Protein AF-A0A378QN42-F1 (afdb_monomer_lite)

Sequence (103 aa):
MSIIDTIIGLNKDLKENRISFHQYRSAVSGVALNIQQLINYDGDIYHLVDSWFEIIEYCYFEEDWNKYALEIGNFLIQGMNDFPNQIFLPQTSEFIRNHKVSL

Structure (mmCIF, N/CA/C/O backbone):
data_AF-A0A378QN42-F1
#
_entry.id   AF-A0A378QN42-F1
#
loop_
_atom_site.group_PDB
_atom_site.id
_atom_site.type_symbol
_atom_site.label_atom_id
_atom_site.label_alt_id
_atom_site.label_comp_id
_atom_site.label_asym_id
_atom_site.label_entity_id
_atom_site.label_seq_id
_atom_site.pdbx_PDB_ins_code
_atom_site.Cartn_x
_atom_site.Cartn_y
_atom_site.Cartn_z
_atom_site.occupancy
_atom_site.B_iso_or_equiv
_atom_site.auth_seq_id
_atom_site.auth_comp_id
_atom_site.auth_asym_id
_atom_site.auth_atom_id
_atom_site.pdbx_PDB_model_num
ATOM 1 N N . MET A 1 1 ? 18.675 7.546 2.651 1.00 66.50 1 MET A N 1
ATOM 2 C CA . MET A 1 1 ? 17.597 6.599 2.996 1.00 66.50 1 MET A CA 1
ATOM 3 C C . MET A 1 1 ? 17.001 6.137 1.684 1.00 66.50 1 MET A C 1
ATOM 5 O O . MET A 1 1 ? 16.770 6.999 0.842 1.00 66.50 1 MET A O 1
ATOM 9 N N . SER A 1 2 ? 16.887 4.831 1.450 1.00 88.81 2 SER A N 1
ATOM 10 C CA . SER A 1 2 ? 16.297 4.328 0.203 1.00 88.81 2 SER A CA 1
ATOM 11 C C . SER A 1 2 ? 14.766 4.437 0.248 1.00 88.81 2 SER A C 1
ATOM 13 O O . SER A 1 2 ? 14.190 4.506 1.333 1.00 88.81 2 SER A O 1
ATOM 15 N N . ILE A 1 3 ? 14.098 4.449 -0.912 1.00 91.00 3 ILE A N 1
ATOM 16 C CA . ILE A 1 3 ? 12.624 4.485 -0.977 1.00 91.00 3 ILE A CA 1
ATOM 17 C C . ILE A 1 3 ? 12.017 3.258 -0.282 1.00 91.00 3 ILE A C 1
ATOM 19 O O . ILE A 1 3 ? 11.021 3.383 0.429 1.00 91.00 3 ILE A O 1
ATOM 23 N N . ILE A 1 4 ? 12.654 2.090 -0.410 1.00 94.25 4 ILE A N 1
ATOM 24 C CA . ILE A 1 4 ? 12.224 0.878 0.291 1.00 94.25 4 ILE A CA 1
ATOM 25 C C . ILE A 1 4 ? 12.326 1.029 1.817 1.00 94.25 4 ILE A C 1
ATOM 27 O O . ILE A 1 4 ? 11.361 0.705 2.508 1.00 94.25 4 ILE A O 1
ATOM 31 N N . ASP A 1 5 ? 13.409 1.615 2.348 1.00 94.56 5 ASP A N 1
ATOM 32 C CA . ASP A 1 5 ? 13.526 1.905 3.790 1.00 94.56 5 ASP A CA 1
ATOM 33 C C . ASP A 1 5 ? 12.424 2.862 4.264 1.00 94.56 5 ASP A C 1
ATOM 35 O O . ASP A 1 5 ? 11.898 2.710 5.367 1.00 94.56 5 ASP A O 1
ATOM 39 N N . THR A 1 6 ? 12.058 3.843 3.431 1.00 94.69 6 THR A N 1
ATOM 40 C CA . THR A 1 6 ? 10.968 4.779 3.725 1.00 94.69 6 THR A CA 1
ATOM 41 C C . THR A 1 6 ? 9.627 4.055 3.848 1.00 94.69 6 THR A C 1
ATOM 43 O O . THR A 1 6 ? 8.945 4.243 4.853 1.00 94.69 6 THR A O 1
ATOM 46 N N . ILE A 1 7 ? 9.259 3.191 2.893 1.00 96.38 7 ILE A N 1
ATOM 47 C CA . ILE A 1 7 ? 7.999 2.428 2.971 1.00 96.38 7 ILE A CA 1
ATOM 48 C C . ILE A 1 7 ? 8.008 1.463 4.166 1.00 96.38 7 ILE A C 1
ATOM 50 O O . ILE A 1 7 ? 7.007 1.358 4.873 1.00 96.38 7 ILE A O 1
ATOM 54 N N . ILE A 1 8 ? 9.139 0.809 4.458 1.00 97.44 8 ILE A N 1
ATOM 55 C CA . ILE A 1 8 ? 9.279 -0.057 5.643 1.00 97.44 8 ILE A CA 1
ATOM 56 C C . ILE A 1 8 ? 9.041 0.739 6.935 1.00 97.44 8 ILE A C 1
ATOM 58 O O . ILE A 1 8 ? 8.315 0.276 7.819 1.00 97.44 8 ILE A O 1
ATOM 62 N N . GLY A 1 9 ? 9.624 1.937 7.042 1.00 97.75 9 GLY A N 1
ATOM 63 C CA . GLY A 1 9 ? 9.413 2.837 8.176 1.00 97.75 9 GLY A CA 1
ATOM 64 C C . GLY A 1 9 ? 7.947 3.236 8.335 1.00 97.75 9 GLY A C 1
ATOM 65 O O . GLY A 1 9 ? 7.385 3.079 9.417 1.00 97.75 9 GLY A O 1
ATOM 66 N N . LEU A 1 10 ? 7.302 3.649 7.242 1.00 97.81 10 LEU A N 1
ATOM 67 C CA . LEU A 1 10 ? 5.883 4.011 7.230 1.00 97.81 10 LEU A CA 1
ATOM 68 C C . LEU A 1 10 ? 4.980 2.834 7.626 1.00 97.81 10 LEU A C 1
ATOM 70 O O . LEU A 1 10 ? 4.066 3.015 8.426 1.00 97.81 10 LEU A O 1
ATOM 74 N N . ASN A 1 11 ? 5.244 1.621 7.125 1.00 98.12 11 ASN A N 1
ATOM 75 C CA . ASN A 1 11 ? 4.491 0.420 7.507 1.00 98.12 11 ASN A CA 1
ATOM 76 C C . ASN A 1 11 ? 4.598 0.151 9.007 1.00 98.12 11 ASN A C 1
ATOM 78 O O . ASN A 1 11 ? 3.607 -0.181 9.659 1.00 98.12 11 ASN A O 1
ATOM 82 N N . LYS A 1 12 ? 5.805 0.289 9.564 1.00 98.31 12 LYS A N 1
ATOM 83 C CA . LYS A 1 12 ? 6.027 0.124 10.998 1.00 98.31 12 LYS A CA 1
ATOM 84 C C . LYS A 1 12 ? 5.255 1.171 11.797 1.00 98.31 12 LYS A C 1
ATOM 86 O O . LYS A 1 12 ? 4.554 0.806 12.736 1.00 98.31 12 LYS A O 1
ATOM 91 N N . ASP A 1 13 ? 5.355 2.440 11.415 1.00 98.44 13 ASP A N 1
ATOM 92 C CA . ASP A 1 13 ? 4.696 3.528 12.133 1.00 98.44 13 ASP A CA 1
ATOM 93 C C . ASP A 1 13 ? 3.166 3.428 12.052 1.00 98.44 13 ASP A C 1
ATOM 95 O O . ASP A 1 13 ? 2.497 3.649 13.061 1.00 98.44 13 ASP A O 1
ATOM 99 N N . LEU A 1 14 ? 2.602 3.019 10.909 1.00 98.44 14 LEU A N 1
ATOM 100 C CA . LEU A 1 14 ? 1.162 2.776 10.771 1.00 98.44 14 LEU A CA 1
ATOM 101 C C . LEU A 1 14 ? 0.709 1.590 11.635 1.00 98.44 14 LEU A C 1
ATOM 103 O O . LEU A 1 14 ? -0.271 1.691 12.369 1.00 98.44 14 LEU A O 1
ATOM 107 N N . LYS A 1 15 ? 1.449 0.474 11.601 1.00 97.62 15 LYS A N 1
ATOM 108 C CA . LYS A 1 15 ? 1.152 -0.724 12.403 1.00 97.62 15 LYS A CA 1
ATOM 109 C C . LYS A 1 15 ? 1.208 -0.448 13.908 1.00 97.62 15 LYS A C 1
ATOM 111 O O . LYS A 1 15 ? 0.445 -1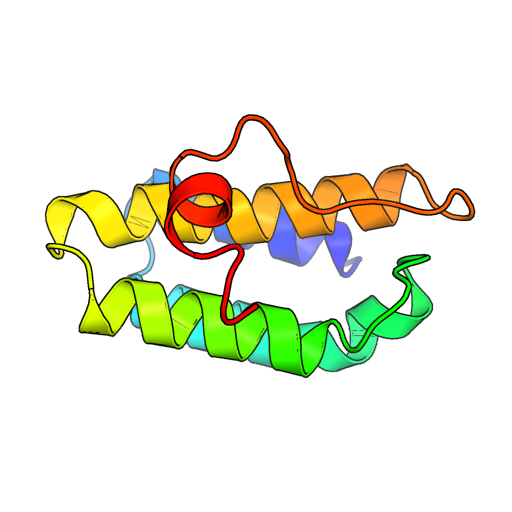.030 14.673 1.00 97.62 15 LYS A O 1
ATOM 116 N N . GLU A 1 16 ? 2.122 0.418 14.335 1.00 97.75 16 GLU A N 1
ATOM 117 C CA . GLU A 1 16 ? 2.282 0.835 15.730 1.00 97.75 16 GLU A CA 1
ATOM 118 C C . GLU A 1 16 ? 1.376 2.027 16.105 1.00 97.75 16 GLU A C 1
ATOM 120 O O . GLU A 1 16 ? 1.498 2.553 17.211 1.00 97.75 16 GLU A O 1
ATOM 125 N N . ASN A 1 17 ? 0.460 2.442 15.216 1.00 96.38 17 ASN A N 1
ATOM 126 C CA . ASN A 1 17 ? -0.457 3.578 15.381 1.00 96.38 17 ASN A CA 1
ATOM 127 C C . ASN A 1 17 ? 0.247 4.907 15.726 1.00 96.38 17 ASN A C 1
ATOM 129 O O . ASN A 1 17 ? -0.299 5.751 16.434 1.00 96.38 17 ASN A O 1
ATOM 133 N N . ARG A 1 18 ? 1.479 5.100 15.241 1.00 98.12 18 ARG A N 1
ATOM 134 C CA . ARG A 1 18 ? 2.251 6.346 15.399 1.00 98.12 18 ARG A CA 1
ATOM 135 C C . ARG A 1 18 ? 1.878 7.406 14.371 1.00 98.12 18 ARG A C 1
ATOM 137 O O . ARG A 1 18 ? 2.100 8.589 14.611 1.00 98.12 18 ARG A O 1
ATOM 144 N N . ILE A 1 19 ? 1.333 6.969 13.242 1.00 98.25 19 ILE A N 1
ATOM 145 C CA . ILE A 1 19 ? 0.763 7.816 12.198 1.00 98.25 19 ILE A CA 1
ATOM 146 C C . ILE A 1 19 ? -0.651 7.338 11.876 1.00 98.25 19 ILE A C 1
ATOM 148 O O . ILE A 1 19 ? -0.963 6.155 12.015 1.00 98.25 19 ILE A O 1
ATOM 152 N N . SER A 1 20 ? -1.507 8.263 11.453 1.00 98.19 20 SER A N 1
ATOM 153 C CA . SER A 1 20 ? -2.851 7.946 10.977 1.00 98.19 20 SER A CA 1
ATOM 154 C C . SER A 1 20 ? -2.831 7.390 9.554 1.00 98.19 20 SER A C 1
ATOM 156 O O . SER A 1 20 ? -1.872 7.587 8.801 1.00 98.19 20 SER A O 1
ATOM 158 N N . PHE A 1 21 ? -3.939 6.769 9.151 1.00 97.81 21 PHE A N 1
ATOM 159 C CA . PHE A 1 21 ? -4.171 6.356 7.769 1.00 97.81 21 PHE A CA 1
ATOM 160 C C . PHE A 1 21 ? -3.940 7.506 6.769 1.00 97.81 21 PHE A C 1
ATOM 162 O O . PHE A 1 21 ? -3.181 7.341 5.819 1.00 97.81 21 PHE A O 1
ATOM 169 N N . HIS A 1 22 ? -4.507 8.698 6.999 1.00 97.62 22 HIS A N 1
ATOM 170 C CA . HIS A 1 22 ? -4.341 9.825 6.069 1.00 97.62 22 HIS A CA 1
ATOM 171 C C . HIS A 1 22 ? -2.889 10.331 6.003 1.00 97.62 22 HIS A C 1
ATOM 173 O O . HIS A 1 22 ? -2.420 10.736 4.938 1.00 97.62 22 HIS A O 1
ATOM 179 N N . GLN A 1 23 ? -2.152 10.287 7.122 1.00 98.00 23 GLN A N 1
ATOM 180 C CA . GLN A 1 23 ? -0.718 10.598 7.131 1.00 98.00 23 GLN A CA 1
ATOM 181 C C . GLN A 1 23 ? 0.073 9.568 6.318 1.00 98.00 23 GLN A C 1
ATOM 183 O O . GLN A 1 23 ? 0.938 9.948 5.529 1.00 98.00 23 GLN A O 1
ATOM 188 N N . TYR A 1 24 ? -0.256 8.282 6.465 1.00 98.12 24 TYR A N 1
ATOM 189 C CA . TYR A 1 24 ? 0.346 7.204 5.689 1.00 98.12 24 TYR A CA 1
ATOM 190 C C . TYR A 1 24 ? 0.039 7.334 4.190 1.00 98.12 24 TYR A C 1
ATOM 192 O O . TYR A 1 24 ? 0.973 7.318 3.392 1.00 98.12 24 TYR A O 1
ATOM 200 N N . ARG A 1 25 ? -1.229 7.556 3.805 1.00 96.81 25 ARG A N 1
ATOM 201 C CA . ARG A 1 25 ? -1.649 7.809 2.414 1.00 96.81 25 ARG A CA 1
ATOM 202 C C . ARG A 1 25 ? -0.824 8.931 1.792 1.00 96.81 25 ARG A C 1
ATOM 204 O O . ARG A 1 25 ? -0.194 8.729 0.761 1.00 96.81 25 ARG A O 1
ATOM 211 N N . SER A 1 26 ? -0.775 10.090 2.449 1.00 95.50 26 SER A N 1
ATOM 212 C CA . SER A 1 26 ? -0.019 11.252 1.965 1.00 95.50 26 SER A CA 1
ATOM 213 C C . SER A 1 26 ? 1.465 10.928 1.746 1.00 95.50 26 SER A C 1
ATOM 215 O O . SER A 1 26 ? 2.032 11.251 0.700 1.00 95.50 26 SER A O 1
ATOM 217 N N . ALA A 1 27 ? 2.087 10.220 2.695 1.00 95.31 27 ALA A N 1
ATOM 218 C CA . ALA A 1 27 ? 3.494 9.846 2.607 1.00 95.31 27 ALA A CA 1
ATOM 219 C C . ALA A 1 27 ? 3.776 8.830 1.486 1.00 95.31 27 ALA A C 1
ATOM 221 O O . ALA A 1 27 ? 4.723 9.018 0.723 1.00 95.31 27 ALA A O 1
ATOM 222 N N . VAL A 1 28 ? 2.957 7.779 1.360 1.00 94.94 28 VAL A N 1
ATOM 223 C CA . VAL A 1 28 ? 3.116 6.744 0.325 1.00 94.94 28 VAL A CA 1
ATOM 224 C C . VAL A 1 28 ? 2.844 7.314 -1.067 1.00 94.94 28 VAL A C 1
ATOM 226 O O . VAL A 1 28 ? 3.668 7.129 -1.963 1.00 94.94 28 VAL A O 1
ATOM 229 N N . SER A 1 29 ? 1.760 8.072 -1.258 1.00 91.00 29 SER A N 1
ATOM 230 C CA . SER A 1 29 ? 1.453 8.716 -2.544 1.00 91.00 29 SER A CA 1
ATOM 231 C C . SER A 1 29 ? 2.543 9.706 -2.968 1.00 91.00 29 SER A C 1
ATOM 233 O O . SER A 1 29 ? 2.865 9.797 -4.152 1.00 91.00 29 SER A O 1
ATOM 235 N N . GLY A 1 30 ? 3.174 10.396 -2.009 1.00 89.31 30 GLY A N 1
ATOM 236 C CA . GLY A 1 30 ? 4.295 11.302 -2.270 1.00 89.31 30 GLY A CA 1
ATOM 237 C C . GLY A 1 30 ? 5.549 10.612 -2.818 1.00 89.31 30 GLY A C 1
ATOM 238 O O . GLY A 1 30 ? 6.348 11.252 -3.503 1.00 89.31 30 GLY A O 1
ATOM 239 N N . VAL A 1 31 ? 5.725 9.312 -2.559 1.00 89.12 31 VAL A N 1
ATOM 240 C CA . VAL A 1 31 ? 6.862 8.534 -3.078 1.00 89.12 31 VAL A CA 1
ATOM 241 C C . VAL A 1 31 ? 6.485 7.575 -4.210 1.00 89.12 31 VAL A C 1
ATOM 243 O O . VAL A 1 31 ? 7.380 7.155 -4.941 1.00 89.12 31 VAL A O 1
ATOM 246 N N . ALA A 1 32 ? 5.197 7.277 -4.417 1.00 82.62 32 ALA A N 1
ATOM 247 C CA . ALA A 1 32 ? 4.702 6.330 -5.423 1.00 82.62 32 ALA A CA 1
ATOM 248 C C . ALA A 1 32 ? 5.171 6.638 -6.856 1.00 82.62 32 ALA A C 1
ATOM 250 O O . ALA A 1 32 ? 5.547 5.722 -7.585 1.00 82.62 32 ALA A O 1
ATOM 251 N N . LEU A 1 33 ? 5.260 7.919 -7.237 1.00 78.94 33 LEU A N 1
ATOM 252 C CA . LEU A 1 33 ? 5.789 8.330 -8.549 1.00 78.94 33 LEU A CA 1
ATOM 253 C C . LEU A 1 33 ? 7.228 7.846 -8.789 1.00 78.94 33 LEU A C 1
ATOM 255 O O . LEU A 1 33 ? 7.583 7.467 -9.903 1.00 78.94 33 LEU A O 1
ATOM 259 N N . ASN A 1 34 ? 8.053 7.818 -7.740 1.00 86.56 34 ASN A N 1
ATOM 260 C CA . ASN A 1 34 ? 9.434 7.344 -7.830 1.00 86.56 34 ASN A CA 1
ATOM 261 C C . ASN A 1 34 ? 9.520 5.811 -7.802 1.00 86.56 34 ASN A C 1
ATOM 263 O O . ASN A 1 34 ? 10.521 5.244 -8.238 1.00 86.56 34 ASN A O 1
ATOM 267 N N . ILE A 1 35 ? 8.480 5.135 -7.305 1.00 87.50 35 ILE A N 1
ATOM 268 C CA . ILE A 1 35 ? 8.427 3.674 -7.208 1.00 87.50 35 ILE A CA 1
ATOM 269 C C . ILE A 1 35 ? 8.221 3.020 -8.583 1.00 87.50 35 ILE A C 1
ATOM 271 O O . ILE A 1 35 ? 8.743 1.929 -8.798 1.00 87.50 35 ILE A O 1
ATOM 275 N N . GLN A 1 36 ? 7.562 3.683 -9.545 1.00 86.44 36 GLN A N 1
ATOM 276 C CA . GLN A 1 36 ? 7.342 3.133 -10.897 1.00 86.44 36 GLN A CA 1
ATOM 277 C C . GLN A 1 36 ? 8.644 2.668 -11.578 1.00 86.44 36 GLN A C 1
ATOM 279 O O . GLN A 1 36 ? 8.641 1.699 -12.326 1.00 86.44 36 GLN A O 1
ATOM 284 N N . GLN A 1 37 ? 9.768 3.342 -11.320 1.00 87.81 37 GLN A N 1
ATOM 285 C CA . GLN A 1 37 ? 11.072 2.994 -11.905 1.00 87.81 37 GLN A CA 1
ATOM 286 C C . GLN A 1 37 ? 11.793 1.860 -11.160 1.00 87.81 37 GLN A C 1
ATOM 288 O O . GLN A 1 37 ? 12.813 1.363 -11.631 1.00 87.81 37 GLN A O 1
ATOM 293 N N . LEU A 1 38 ? 11.289 1.479 -9.987 1.00 90.69 38 LEU A N 1
ATOM 294 C CA . LEU A 1 38 ? 11.889 0.511 -9.069 1.00 90.69 38 LEU A CA 1
ATOM 295 C C . LEU A 1 38 ? 11.089 -0.792 -8.989 1.00 90.69 38 LEU A C 1
ATOM 297 O O . LEU A 1 38 ? 11.457 -1.690 -8.241 1.00 90.69 38 LEU A O 1
ATOM 301 N N . ILE A 1 39 ? 9.996 -0.890 -9.743 1.00 92.94 39 ILE A N 1
ATOM 302 C CA . ILE A 1 39 ? 9.110 -2.046 -9.796 1.00 92.94 39 ILE A CA 1
ATOM 303 C C . ILE A 1 39 ? 8.825 -2.356 -11.263 1.00 92.94 39 ILE A C 1
ATOM 305 O O . ILE A 1 39 ? 8.552 -1.458 -12.053 1.00 92.94 39 ILE A O 1
ATOM 309 N N . ASN A 1 40 ? 8.843 -3.636 -11.630 1.00 93.25 40 ASN A N 1
ATOM 310 C CA . ASN A 1 40 ? 8.340 -4.077 -12.926 1.00 93.25 40 ASN A CA 1
ATOM 311 C C . ASN A 1 40 ? 6.852 -4.448 -12.790 1.00 93.25 40 ASN A C 1
ATOM 313 O O . ASN A 1 40 ? 6.505 -5.599 -12.534 1.00 93.25 40 ASN A O 1
ATOM 317 N N . TYR A 1 41 ? 5.974 -3.450 -12.884 1.00 91.00 41 TYR A N 1
ATOM 318 C CA . TYR A 1 41 ? 4.522 -3.635 -12.872 1.00 91.00 41 TYR A CA 1
ATOM 319 C C . TYR A 1 41 ? 3.937 -3.209 -14.215 1.00 91.00 41 TYR A C 1
ATOM 321 O O . TYR A 1 41 ? 4.248 -2.130 -14.719 1.00 91.00 41 TYR A O 1
ATOM 329 N N . ASP A 1 42 ? 3.088 -4.065 -14.780 1.00 89.75 42 ASP A N 1
ATOM 330 C CA . ASP A 1 42 ? 2.405 -3.816 -16.050 1.00 89.75 42 ASP A CA 1
ATOM 331 C C . ASP A 1 42 ? 1.165 -2.945 -15.812 1.00 89.75 42 ASP A C 1
ATOM 333 O O . ASP A 1 42 ? 0.027 -3.411 -15.795 1.00 89.75 42 ASP A O 1
ATOM 337 N N . GLY A 1 43 ? 1.422 -1.677 -15.501 1.00 88.12 43 GLY A N 1
ATOM 338 C CA . GLY A 1 43 ? 0.412 -0.687 -15.164 1.00 88.12 43 GLY A CA 1
ATOM 339 C C . GLY A 1 43 ? 1.016 0.553 -14.515 1.00 88.12 43 GLY A C 1
ATOM 340 O O . GLY A 1 43 ? 2.232 0.669 -14.333 1.00 88.12 43 GLY A O 1
ATOM 341 N N . ASP A 1 44 ? 0.144 1.488 -14.156 1.00 89.81 44 ASP A N 1
ATOM 342 C CA . ASP A 1 44 ? 0.523 2.716 -13.468 1.00 89.81 44 ASP A CA 1
ATOM 343 C C . ASP A 1 44 ? 0.425 2.517 -11.948 1.00 89.81 44 ASP A C 1
ATOM 345 O O . ASP A 1 44 ? -0.667 2.430 -11.384 1.00 89.81 44 ASP A O 1
ATOM 349 N N . ILE A 1 45 ? 1.581 2.421 -11.282 1.00 90.88 45 ILE A N 1
ATOM 350 C CA . ILE A 1 45 ? 1.675 2.233 -9.828 1.00 90.88 45 ILE A CA 1
ATOM 351 C C . ILE A 1 45 ? 1.065 3.410 -9.073 1.00 90.88 45 ILE A C 1
ATOM 353 O O . ILE A 1 45 ? 0.459 3.201 -8.025 1.00 90.88 45 ILE A O 1
ATOM 357 N N . TYR A 1 46 ? 1.215 4.637 -9.573 1.00 89.50 46 TYR A N 1
ATOM 358 C CA . TYR A 1 46 ? 0.665 5.808 -8.901 1.00 89.50 46 TYR A CA 1
ATOM 359 C C . TYR A 1 46 ? -0.863 5.747 -8.889 1.00 89.50 46 TYR A C 1
ATOM 361 O O . TYR A 1 46 ? -1.462 5.843 -7.818 1.00 89.50 46 TYR A O 1
ATOM 369 N N . HIS A 1 47 ? -1.477 5.505 -10.050 1.00 89.81 47 HIS A N 1
ATOM 370 C CA . HIS A 1 47 ? -2.929 5.367 -10.153 1.00 89.81 47 HIS A CA 1
ATOM 371 C C . HIS A 1 47 ? -3.438 4.164 -9.355 1.00 89.81 47 HIS A C 1
ATOM 373 O O . HIS A 1 47 ? -4.412 4.298 -8.622 1.00 89.81 47 HIS A O 1
ATOM 379 N N . LEU A 1 48 ? -2.748 3.019 -9.418 1.00 90.12 48 LEU A N 1
ATOM 380 C 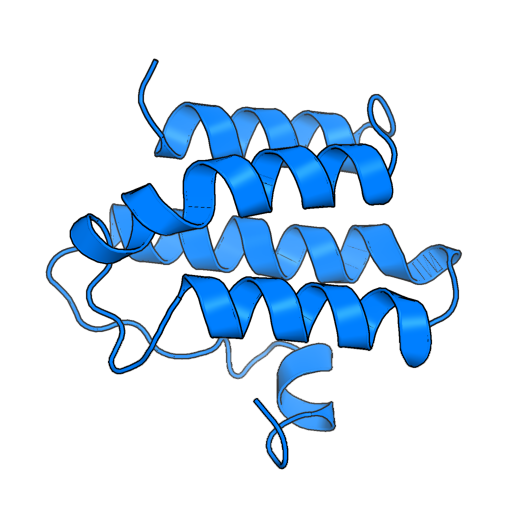CA . LEU A 1 48 ? -3.107 1.841 -8.628 1.00 90.12 48 LEU A CA 1
ATOM 381 C C . LEU A 1 48 ? -3.130 2.152 -7.125 1.00 90.12 48 LEU A C 1
ATOM 383 O O . LEU A 1 48 ? -4.090 1.814 -6.440 1.00 90.12 48 LEU A O 1
ATOM 387 N N . VAL A 1 49 ? -2.068 2.772 -6.604 1.00 92.50 49 VAL A N 1
ATOM 388 C CA . VAL A 1 49 ? -1.942 3.097 -5.176 1.00 92.50 49 VAL A CA 1
ATOM 389 C C . VAL A 1 49 ? -3.006 4.105 -4.749 1.00 92.50 49 VAL A C 1
ATOM 391 O O . VAL A 1 49 ? -3.614 3.928 -3.695 1.00 92.50 49 VAL A O 1
ATOM 394 N N . ASP A 1 50 ? -3.249 5.141 -5.554 1.00 92.06 50 ASP A N 1
ATOM 395 C CA . ASP A 1 50 ? -4.247 6.158 -5.227 1.00 92.06 50 ASP A CA 1
ATOM 396 C C . ASP A 1 50 ? -5.666 5.577 -5.231 1.00 92.06 50 ASP A C 1
ATOM 398 O O . ASP A 1 50 ? -6.374 5.701 -4.231 1.00 92.06 50 ASP A O 1
ATOM 402 N N . SER A 1 51 ? -6.039 4.821 -6.270 1.00 91.19 51 SER A N 1
ATOM 403 C CA . SER A 1 51 ? -7.330 4.123 -6.323 1.00 91.19 51 SER A CA 1
ATOM 404 C C . SER A 1 51 ? -7.495 3.123 -5.178 1.00 91.19 51 SER A C 1
ATOM 406 O O . SER A 1 51 ? -8.579 3.005 -4.610 1.00 91.19 51 SER A O 1
ATOM 408 N N . TRP A 1 52 ? -6.428 2.427 -4.780 1.00 92.75 52 TRP A N 1
ATOM 409 C CA . TRP A 1 52 ? -6.476 1.524 -3.633 1.00 92.75 52 TRP A CA 1
ATOM 410 C C . TRP A 1 52 ? -6.816 2.290 -2.346 1.00 92.75 52 TRP A C 1
ATOM 412 O O . TRP A 1 52 ? -7.720 1.884 -1.615 1.00 92.75 52 TRP A O 1
ATOM 422 N N . PHE A 1 53 ? -6.165 3.426 -2.083 1.00 94.69 53 PHE A N 1
ATOM 423 C CA . PHE A 1 53 ? -6.486 4.254 -0.918 1.00 94.69 53 PHE A CA 1
ATOM 424 C C . PHE A 1 53 ? -7.908 4.825 -0.952 1.00 94.69 53 PHE A C 1
ATOM 426 O O . PHE A 1 53 ? -8.578 4.810 0.080 1.00 94.69 53 PHE A O 1
ATOM 433 N N . GLU A 1 54 ? -8.385 5.287 -2.110 1.00 93.94 54 GLU A N 1
ATOM 434 C CA . GLU A 1 54 ? -9.756 5.793 -2.262 1.00 93.94 54 GLU A CA 1
ATOM 435 C C . GLU A 1 54 ? -10.804 4.720 -1.953 1.00 93.94 54 GLU A C 1
ATOM 437 O O . GLU A 1 54 ? -11.772 4.976 -1.237 1.00 93.94 54 GLU A O 1
ATOM 442 N N . ILE A 1 55 ? -10.595 3.493 -2.439 1.00 92.88 55 ILE A N 1
ATOM 443 C CA . ILE A 1 55 ? -11.490 2.370 -2.152 1.00 92.88 55 ILE A CA 1
ATOM 444 C C . ILE A 1 55 ? -11.462 2.021 -0.661 1.00 92.88 55 ILE A C 1
ATOM 446 O O . ILE A 1 55 ? -12.511 1.715 -0.101 1.00 92.88 55 ILE A O 1
ATOM 450 N N . ILE A 1 56 ? -10.298 2.067 -0.000 1.00 94.12 56 ILE A N 1
ATOM 451 C CA . ILE A 1 56 ? -10.221 1.833 1.450 1.00 94.12 56 ILE A CA 1
ATOM 452 C C . ILE A 1 56 ? -11.115 2.827 2.200 1.00 94.12 56 ILE A C 1
ATOM 454 O O . ILE A 1 56 ? -11.953 2.403 2.993 1.00 94.12 56 ILE A O 1
ATOM 458 N N . GLU A 1 57 ? -10.976 4.125 1.918 1.00 94.69 57 GLU A N 1
ATOM 459 C CA . GLU A 1 57 ? -11.764 5.170 2.585 1.00 94.69 57 GLU A CA 1
ATOM 460 C C . GLU A 1 57 ? -13.263 5.076 2.275 1.00 94.69 57 GLU A C 1
ATOM 462 O O . GLU A 1 57 ? -14.085 5.367 3.142 1.00 94.69 57 GLU A O 1
ATOM 467 N N . TYR A 1 58 ? -13.632 4.685 1.051 1.00 92.62 58 TYR A N 1
ATOM 468 C CA . TYR A 1 58 ? -15.029 4.683 0.616 1.00 92.62 58 TYR A CA 1
ATOM 469 C C . TYR A 1 58 ? -15.788 3.396 0.968 1.00 92.62 58 TYR A C 1
ATOM 471 O O . TYR A 1 58 ? -16.975 3.445 1.292 1.00 92.62 58 TYR A O 1
ATOM 479 N N . CYS A 1 59 ? -15.128 2.238 0.883 1.00 91.31 59 CYS A N 1
ATOM 480 C CA . CYS A 1 59 ? -15.789 0.932 0.946 1.00 91.31 59 CYS A CA 1
ATOM 481 C C . CYS A 1 59 ? -15.649 0.219 2.296 1.00 91.31 59 CYS A C 1
ATOM 483 O O . CYS A 1 59 ? -16.357 -0.764 2.521 1.00 91.31 59 CYS A O 1
ATOM 485 N N . TYR A 1 60 ? -14.744 0.657 3.174 1.00 92.38 60 TYR A N 1
ATOM 486 C CA . TYR A 1 60 ? -14.408 -0.072 4.397 1.00 92.38 60 TYR A CA 1
ATOM 487 C C . TYR A 1 60 ? -14.560 0.776 5.656 1.00 92.38 60 TYR A C 1
ATOM 489 O O . TYR A 1 60 ? -14.419 1.998 5.633 1.00 92.38 60 TYR A O 1
ATOM 497 N N . PHE A 1 61 ? -14.822 0.104 6.779 1.00 95.06 61 PHE A N 1
ATOM 498 C CA . PHE A 1 61 ? -14.858 0.736 8.094 1.00 95.06 61 PHE A CA 1
ATOM 499 C C . PHE A 1 61 ? -13.455 1.161 8.541 1.00 95.06 61 PHE A C 1
ATOM 501 O O . PHE A 1 61 ? -12.471 0.483 8.241 1.00 95.06 61 PHE A O 1
ATOM 508 N N . GLU A 1 62 ? -13.372 2.253 9.307 1.00 95.00 62 GLU A N 1
ATOM 509 C CA . GLU A 1 62 ? -12.103 2.834 9.782 1.00 95.00 62 GLU A CA 1
ATOM 510 C C . GLU A 1 62 ? -11.210 1.828 10.525 1.00 95.00 62 GLU A C 1
ATOM 512 O O . GLU A 1 62 ? -9.985 1.881 10.419 1.00 95.00 62 GLU A O 1
ATOM 517 N N . GLU A 1 63 ? -11.813 0.873 11.237 1.00 94.62 63 GLU A N 1
ATOM 518 C CA . GLU A 1 63 ? -11.104 -0.196 11.950 1.00 94.62 63 GLU A CA 1
ATOM 519 C C . GLU A 1 63 ? -10.265 -1.102 11.032 1.00 94.62 63 GLU A C 1
ATOM 521 O O . GLU A 1 63 ? -9.245 -1.642 11.465 1.00 94.62 63 GLU A O 1
ATOM 526 N N . ASP A 1 64 ? -10.635 -1.206 9.754 1.00 94.50 64 ASP A N 1
ATOM 527 C CA . ASP A 1 64 ? -9.934 -2.008 8.753 1.00 94.50 64 ASP A CA 1
ATOM 528 C C . ASP A 1 64 ? -8.969 -1.194 7.873 1.00 94.50 64 ASP A C 1
ATOM 530 O O . ASP A 1 64 ? -8.162 -1.772 7.137 1.00 94.50 64 ASP A O 1
ATOM 534 N N . TRP A 1 65 ? -9.003 0.141 7.929 1.00 95.69 65 TRP A N 1
ATOM 535 C CA . TRP A 1 65 ? -8.215 0.987 7.024 1.00 95.69 65 TRP A CA 1
ATOM 536 C C . TRP A 1 65 ? -6.718 0.692 7.101 1.00 95.69 65 TRP A C 1
ATOM 538 O O . TRP A 1 65 ? -6.058 0.504 6.077 1.00 95.69 65 TRP A O 1
ATOM 548 N N . ASN A 1 66 ? -6.181 0.578 8.319 1.00 96.69 66 ASN A N 1
ATOM 549 C CA . ASN A 1 66 ? -4.761 0.301 8.526 1.00 96.69 66 ASN A CA 1
ATOM 550 C C . ASN A 1 66 ? -4.369 -1.092 8.010 1.00 96.69 66 ASN A C 1
ATOM 552 O O . ASN A 1 66 ? -3.276 -1.248 7.469 1.00 96.69 66 ASN A O 1
ATOM 556 N N . LYS A 1 67 ? -5.251 -2.098 8.130 1.00 94.81 67 LYS A N 1
ATOM 557 C CA . LYS A 1 67 ? -5.019 -3.452 7.597 1.00 94.81 67 LYS A CA 1
ATOM 558 C C . LYS A 1 67 ? -4.799 -3.387 6.086 1.00 94.81 67 LYS A C 1
ATOM 560 O O . LYS A 1 67 ? -3.776 -3.872 5.608 1.00 94.81 67 LYS A O 1
ATOM 565 N N . TYR A 1 68 ? -5.713 -2.755 5.351 1.00 94.75 68 TYR A N 1
ATOM 566 C CA . TYR A 1 68 ? -5.631 -2.687 3.890 1.00 94.75 68 TYR A CA 1
ATOM 567 C C . TYR A 1 68 ? -4.546 -1.726 3.391 1.00 94.75 68 TYR A C 1
ATOM 569 O O . TYR A 1 68 ? -3.884 -2.0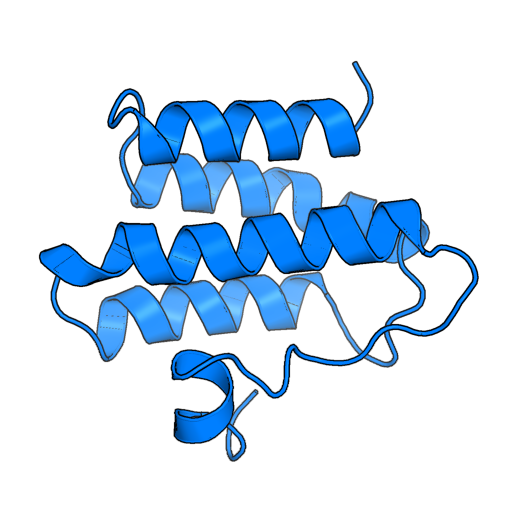20 2.400 1.00 94.75 68 TYR A O 1
ATOM 577 N N . ALA A 1 69 ? -4.277 -0.631 4.105 1.00 95.94 69 ALA A N 1
ATOM 578 C CA . ALA A 1 69 ? -3.159 0.257 3.789 1.00 95.94 69 ALA A CA 1
ATOM 579 C C . ALA A 1 69 ? -1.799 -0.453 3.912 1.00 95.94 69 ALA A C 1
ATOM 581 O O . ALA A 1 69 ? -0.912 -0.250 3.085 1.00 95.94 69 ALA A O 1
ATOM 582 N N . LEU A 1 70 ? -1.635 -1.338 4.902 1.00 96.44 70 LEU A N 1
ATOM 583 C CA . LEU A 1 70 ? -0.417 -2.142 5.041 1.00 96.44 70 LEU A CA 1
ATOM 584 C C . LEU A 1 70 ? -0.234 -3.137 3.886 1.00 96.44 70 LEU A C 1
ATOM 586 O O . LEU A 1 70 ? 0.907 -3.451 3.542 1.00 96.44 70 LEU A O 1
ATOM 590 N N . GLU A 1 71 ? -1.315 -3.619 3.263 1.00 95.12 71 GLU A N 1
ATOM 591 C CA . GLU A 1 71 ? -1.222 -4.458 2.060 1.00 95.12 71 GLU A CA 1
ATOM 592 C C . GLU A 1 71 ? -0.590 -3.697 0.888 1.00 95.12 71 GLU A C 1
ATOM 594 O O . GLU A 1 71 ? 0.273 -4.261 0.212 1.00 95.12 71 GLU A O 1
ATOM 599 N N . ILE A 1 72 ? -0.922 -2.410 0.713 1.00 94.69 72 ILE A N 1
ATOM 600 C CA . ILE A 1 72 ? -0.288 -1.529 -0.284 1.00 94.69 72 ILE A CA 1
ATOM 601 C C . ILE A 1 72 ? 1.217 -1.457 -0.030 1.00 94.69 72 ILE A C 1
ATOM 603 O O . ILE A 1 72 ? 2.019 -1.755 -0.914 1.00 94.69 72 ILE A O 1
ATOM 607 N N . GLY A 1 73 ? 1.625 -1.107 1.192 1.00 95.75 73 GLY A N 1
ATOM 608 C CA . GLY A 1 73 ? 3.043 -0.993 1.524 1.00 95.75 73 GLY A CA 1
ATOM 609 C C . GLY A 1 73 ? 3.808 -2.301 1.318 1.00 95.75 73 GLY A C 1
ATOM 610 O O . GLY A 1 73 ? 4.911 -2.293 0.777 1.00 95.75 73 GLY A O 1
ATOM 611 N N . ASN A 1 74 ? 3.218 -3.435 1.704 1.00 95.69 74 ASN A N 1
ATOM 612 C CA . ASN A 1 74 ? 3.824 -4.753 1.501 1.00 95.69 74 ASN A CA 1
ATOM 613 C C . ASN A 1 74 ? 3.979 -5.097 0.013 1.00 95.69 74 ASN A C 1
ATOM 615 O O . ASN A 1 74 ? 5.026 -5.610 -0.377 1.00 95.69 74 ASN A O 1
ATOM 619 N N . PHE A 1 75 ? 2.979 -4.781 -0.814 1.00 94.81 75 PHE A N 1
ATOM 620 C CA . PHE A 1 75 ? 3.047 -4.950 -2.266 1.00 94.81 75 PHE A CA 1
ATOM 621 C C . PHE A 1 75 ? 4.188 -4.128 -2.881 1.00 94.81 75 PHE A C 1
ATOM 623 O O . PHE A 1 75 ? 4.986 -4.661 -3.652 1.00 94.81 75 PHE A O 1
ATOM 630 N N . LEU A 1 76 ? 4.331 -2.859 -2.485 1.00 95.12 76 LEU A N 1
ATOM 631 C CA . LEU A 1 76 ? 5.405 -1.989 -2.977 1.00 95.12 76 LEU A CA 1
ATOM 632 C C . LEU A 1 76 ? 6.794 -2.484 -2.537 1.00 95.12 76 LEU A C 1
ATOM 634 O O . LEU A 1 76 ? 7.725 -2.514 -3.342 1.00 95.12 76 LEU A O 1
ATOM 638 N N . ILE A 1 77 ? 6.940 -2.910 -1.276 1.00 95.69 77 ILE A N 1
ATOM 639 C CA . ILE A 1 77 ? 8.188 -3.494 -0.753 1.00 95.69 77 ILE A CA 1
ATOM 640 C C . ILE A 1 77 ? 8.557 -4.760 -1.529 1.00 95.69 77 ILE A C 1
ATOM 642 O O . ILE A 1 77 ? 9.713 -4.920 -1.919 1.00 95.69 77 ILE A O 1
ATOM 646 N N . GLN A 1 78 ? 7.591 -5.653 -1.758 1.00 94.75 78 GLN A N 1
ATOM 647 C CA . GLN A 1 78 ? 7.815 -6.862 -2.542 1.00 94.75 78 GLN A CA 1
ATOM 648 C C . GLN A 1 78 ? 8.270 -6.511 -3.961 1.00 94.75 78 GLN A C 1
ATOM 650 O O . GLN A 1 78 ? 9.280 -7.032 -4.421 1.00 94.75 78 GLN A O 1
ATOM 655 N N . GLY A 1 79 ? 7.583 -5.576 -4.617 1.00 94.00 79 GLY A N 1
ATOM 656 C CA . GLY A 1 79 ? 7.938 -5.120 -5.955 1.00 94.00 79 GLY A CA 1
ATOM 657 C C . GLY A 1 79 ? 9.364 -4.626 -6.099 1.00 94.00 79 GLY A C 1
ATOM 658 O O . GLY A 1 79 ? 10.047 -4.991 -7.052 1.00 94.00 79 GLY A O 1
ATOM 659 N N . MET A 1 80 ? 9.816 -3.818 -5.141 1.00 94.94 80 MET A N 1
ATOM 660 C CA . MET A 1 80 ? 11.180 -3.295 -5.147 1.00 94.94 80 MET A CA 1
ATOM 661 C C . MET A 1 80 ? 12.224 -4.384 -4.874 1.00 94.94 80 MET A C 1
ATOM 663 O O . MET A 1 80 ? 13.312 -4.333 -5.441 1.00 94.94 80 MET A O 1
ATOM 667 N N . ASN A 1 81 ? 11.909 -5.370 -4.029 1.00 94.62 81 ASN A N 1
ATOM 668 C CA . ASN A 1 81 ? 12.805 -6.497 -3.754 1.00 94.62 81 ASN A CA 1
ATOM 669 C C . ASN A 1 81 ? 12.900 -7.485 -4.926 1.00 94.62 81 ASN A C 1
ATOM 671 O O . ASN A 1 81 ? 13.963 -8.060 -5.147 1.00 94.62 81 ASN A O 1
ATOM 675 N N . ASP A 1 82 ? 11.807 -7.677 -5.666 1.00 94.44 82 ASP A N 1
ATOM 676 C CA . ASP A 1 82 ? 11.724 -8.659 -6.750 1.00 94.44 82 ASP A CA 1
ATOM 677 C C . ASP A 1 82 ? 12.226 -8.106 -8.100 1.00 94.44 82 ASP A C 1
ATOM 679 O O . ASP A 1 82 ? 12.361 -8.868 -9.062 1.00 94.44 82 ASP A O 1
ATOM 683 N N . PHE A 1 83 ? 12.546 -6.808 -8.192 1.00 91.25 83 PHE A N 1
ATOM 684 C CA . PHE A 1 83 ? 13.037 -6.168 -9.416 1.00 91.25 83 PHE A CA 1
ATOM 685 C C . PHE A 1 83 ? 14.302 -6.868 -9.972 1.00 91.25 83 PHE A C 1
ATOM 687 O O . PHE A 1 83 ? 15.240 -7.137 -9.218 1.00 91.25 83 PHE A O 1
ATOM 694 N N . PRO A 1 84 ? 14.389 -7.141 -11.294 1.00 92.06 84 PRO A N 1
ATOM 695 C CA . PRO A 1 84 ? 13.514 -6.673 -12.375 1.00 92.06 84 PRO A CA 1
ATOM 696 C C . PRO A 1 84 ? 12.346 -7.612 -12.717 1.00 92.06 84 PRO A C 1
ATOM 698 O O . PRO A 1 84 ? 11.739 -7.456 -13.777 1.00 92.06 84 PRO A O 1
ATOM 701 N N . ASN A 1 85 ? 12.032 -8.608 -11.886 1.00 94.88 85 ASN A N 1
ATOM 702 C CA . ASN A 1 85 ? 10.946 -9.536 -12.190 1.00 94.88 85 ASN A CA 1
ATOM 703 C C . ASN A 1 85 ? 9.598 -8.820 -12.163 1.00 94.88 85 ASN A C 1
ATOM 705 O O . ASN A 1 85 ? 9.350 -7.973 -11.304 1.00 94.88 85 ASN A O 1
ATOM 709 N N . GLN A 1 86 ? 8.729 -9.185 -13.108 1.00 92.75 86 GLN A N 1
ATOM 710 C CA . GLN A 1 86 ? 7.371 -8.667 -13.137 1.00 92.75 86 GLN A CA 1
ATOM 711 C C . GLN A 1 86 ? 6.629 -9.089 -11.869 1.00 92.75 86 GLN A C 1
ATOM 713 O O . GLN A 1 86 ? 6.639 -10.268 -11.506 1.00 92.75 86 GLN A O 1
ATOM 718 N N . ILE A 1 87 ? 5.955 -8.137 -11.232 1.00 92.75 87 ILE A N 1
ATOM 719 C CA . ILE A 1 87 ? 5.063 -8.411 -10.110 1.00 92.75 87 ILE A CA 1
ATOM 720 C C . ILE A 1 87 ? 3.600 -8.342 -10.530 1.00 92.75 87 ILE A C 1
ATOM 722 O O . ILE A 1 87 ? 3.226 -7.678 -11.496 1.00 92.75 87 ILE A O 1
ATOM 726 N N . PHE A 1 88 ? 2.759 -9.004 -9.745 1.00 90.69 88 PHE A N 1
ATOM 727 C CA . PHE A 1 88 ? 1.317 -9.044 -9.935 1.00 90.69 88 PHE A CA 1
ATOM 728 C C . PHE A 1 88 ? 0.622 -8.626 -8.647 1.00 90.69 88 PHE A C 1
ATOM 730 O O . PHE A 1 88 ? 1.172 -8.790 -7.556 1.00 90.69 88 PHE A O 1
ATOM 737 N N . LEU A 1 89 ? -0.614 -8.140 -8.767 1.00 88.88 89 LEU A N 1
ATOM 738 C CA . LEU A 1 89 ? -1.440 -7.841 -7.601 1.00 88.88 89 LEU A CA 1
ATOM 739 C C . LEU A 1 89 ? -1.555 -9.076 -6.687 1.00 88.88 89 LEU A C 1
ATOM 741 O O . LEU A 1 89 ? -1.729 -10.198 -7.193 1.00 88.88 89 LEU A O 1
ATOM 745 N N . PRO A 1 90 ? -1.490 -8.899 -5.355 1.00 84.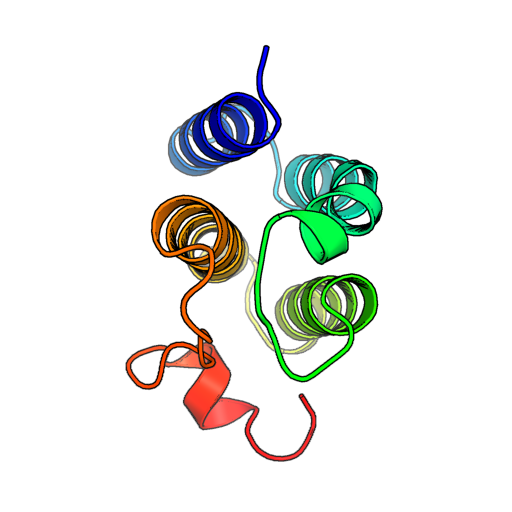50 90 PRO A N 1
ATOM 746 C CA . PRO A 1 90 ? -1.487 -10.007 -4.409 1.00 84.50 90 PRO A CA 1
ATOM 747 C C . PRO A 1 90 ? -2.822 -10.759 -4.461 1.00 84.50 90 PRO A C 1
ATOM 749 O O . PRO A 1 90 ? -3.848 -10.289 -3.980 1.00 84.50 90 PRO A O 1
ATOM 752 N N . GLN A 1 91 ? -2.818 -11.967 -5.029 1.00 82.50 91 GLN A N 1
ATOM 753 C CA . GLN A 1 91 ? -4.042 -12.757 -5.245 1.00 82.50 91 GLN A CA 1
ATOM 754 C C . GLN A 1 91 ? -4.687 -13.258 -3.945 1.00 82.50 91 GLN A C 1
ATOM 756 O O . GLN A 1 91 ? -5.867 -13.612 -3.926 1.00 82.50 91 GLN A O 1
ATOM 761 N N . THR A 1 92 ? -3.912 -13.305 -2.863 1.00 81.00 92 THR A N 1
ATOM 762 C CA . THR A 1 92 ? -4.374 -13.661 -1.519 1.00 81.00 92 THR A CA 1
ATOM 763 C C . THR A 1 92 ? -5.044 -12.496 -0.794 1.00 81.00 92 THR A C 1
ATOM 765 O O . THR A 1 92 ? -5.714 -12.740 0.208 1.00 81.00 92 THR A O 1
ATOM 768 N N . SER A 1 93 ? -4.899 -11.260 -1.288 1.00 80.25 93 SER A N 1
ATOM 769 C CA . SER A 1 93 ? -5.538 -10.085 -0.698 1.00 80.25 93 SER A CA 1
ATOM 770 C C . SER A 1 93 ? -7.056 -10.193 -0.824 1.00 80.25 93 SER A C 1
ATOM 772 O O . SER A 1 93 ? -7.621 -10.364 -1.910 1.00 80.25 93 SER A O 1
ATOM 774 N N . GLU A 1 94 ? -7.731 -10.109 0.319 1.00 79.31 94 GLU A N 1
ATOM 775 C CA . GLU A 1 94 ? -9.185 -10.004 0.387 1.00 79.31 94 GLU A CA 1
ATOM 776 C C . GLU A 1 94 ? -9.671 -8.754 -0.348 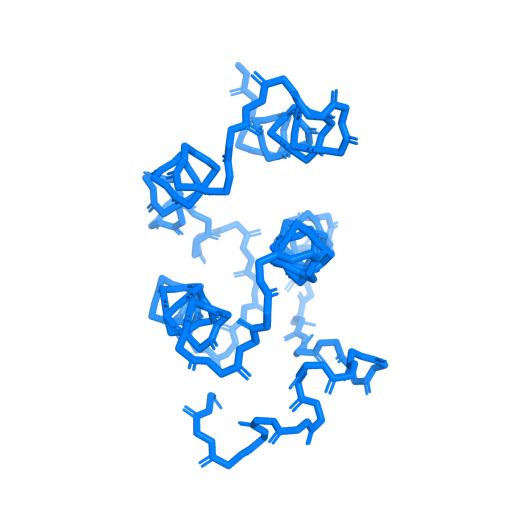1.00 79.31 94 GLU A C 1
ATOM 778 O O . GLU A 1 94 ? -10.603 -8.838 -1.148 1.00 79.31 94 GLU A O 1
ATOM 783 N N . PHE A 1 95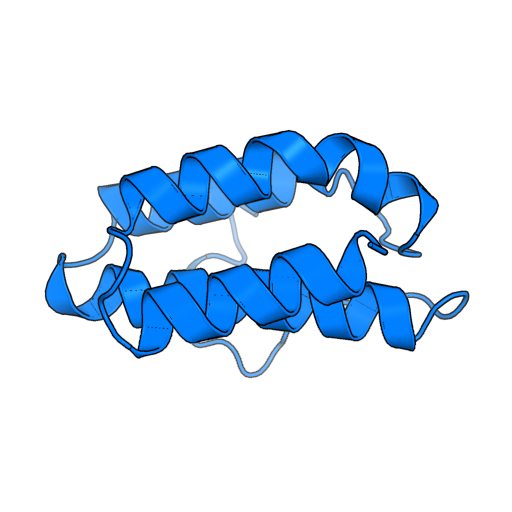 ? -8.968 -7.636 -0.155 1.00 81.88 95 PHE A N 1
ATOM 784 C CA . PHE A 1 95 ? -9.241 -6.377 -0.828 1.00 81.88 95 PHE A CA 1
ATOM 785 C C . PHE A 1 95 ? -9.201 -6.521 -2.352 1.00 81.88 95 PHE A C 1
ATOM 787 O O . PHE A 1 95 ? -10.188 -6.209 -3.021 1.00 81.88 95 PHE A O 1
ATOM 794 N N . ILE A 1 96 ? -8.102 -7.057 -2.899 1.00 80.25 96 ILE A N 1
ATOM 795 C CA . ILE A 1 96 ? -7.929 -7.200 -4.350 1.00 80.25 96 ILE A CA 1
ATOM 796 C C . ILE A 1 96 ? -9.007 -8.111 -4.929 1.00 80.25 96 ILE A C 1
ATOM 798 O O . ILE A 1 96 ? -9.603 -7.785 -5.950 1.00 80.25 96 ILE A O 1
ATOM 802 N N . ARG A 1 97 ? -9.312 -9.242 -4.279 1.00 81.56 97 ARG A N 1
ATOM 803 C CA . ARG A 1 97 ? -10.360 -10.154 -4.766 1.00 81.56 97 ARG A CA 1
ATOM 804 C C . ARG A 1 97 ? -11.733 -9.491 -4.838 1.00 81.56 97 ARG A C 1
ATOM 806 O O . ARG A 1 97 ? -12.462 -9.769 -5.786 1.00 81.56 97 ARG A O 1
ATOM 813 N N . ASN A 1 98 ? -12.053 -8.613 -3.891 1.00 82.06 98 ASN A N 1
ATOM 814 C CA . ASN A 1 98 ? -13.334 -7.911 -3.850 1.00 82.06 98 ASN A CA 1
ATOM 815 C C . ASN A 1 98 ? -13.423 -6.764 -4.875 1.00 82.06 98 ASN A C 1
ATOM 817 O O . ASN A 1 98 ? -14.527 -6.400 -5.269 1.00 82.06 98 ASN A O 1
ATOM 821 N N . HIS A 1 99 ? -12.285 -6.242 -5.351 1.00 79.62 99 HIS A N 1
ATOM 822 C CA . HIS A 1 99 ? -12.214 -5.058 -6.222 1.00 79.62 99 HIS A CA 1
ATOM 823 C C . HIS A 1 99 ? -11.609 -5.319 -7.611 1.00 79.62 99 HIS A C 1
ATOM 825 O O . HIS A 1 99 ? -11.394 -4.383 -8.376 1.00 79.62 99 HIS A O 1
ATOM 831 N N . LYS A 1 100 ? -11.419 -6.592 -7.987 1.00 61.50 100 LYS A N 1
ATOM 832 C CA . LYS A 1 100 ? -10.881 -7.065 -9.284 1.00 61.50 100 LYS A CA 1
ATOM 833 C C . LYS A 1 100 ? -11.578 -6.532 -10.549 1.00 61.50 100 LYS A C 1
ATOM 835 O O . LYS A 1 100 ? -11.130 -6.839 -11.647 1.00 61.50 100 LYS A O 1
ATOM 840 N N . VAL A 1 101 ? -12.688 -5.807 -10.415 1.00 48.88 101 VAL A N 1
ATOM 841 C CA . VAL A 1 101 ? -13.475 -5.259 -11.531 1.00 48.88 101 VAL A CA 1
ATOM 842 C C . VAL A 1 101 ? -13.154 -3.775 -11.792 1.00 48.88 101 VAL A C 1
ATOM 844 O O . VAL A 1 101 ? -13.580 -3.244 -12.813 1.00 48.88 101 VAL A O 1
ATOM 847 N N . SER A 1 102 ? -12.369 -3.117 -10.928 1.00 47.75 102 SER A N 1
ATOM 848 C CA . SER A 1 102 ? -12.184 -1.656 -10.973 1.00 47.75 102 SER A CA 1
ATOM 849 C C . SER A 1 102 ? -10.759 -1.160 -10.670 1.00 47.75 102 SER A C 1
ATOM 851 O O . SER A 1 102 ? -10.577 0.052 -10.586 1.00 47.75 102 SER A O 1
ATOM 853 N N . LEU A 1 103 ? -9.782 -2.059 -10.483 1.00 54.41 103 LEU A N 1
ATOM 854 C CA . LEU A 1 103 ? -8.373 -1.760 -10.165 1.00 54.41 103 LEU A CA 1
ATOM 855 C C . LEU A 1 103 ? -7.419 -2.250 -11.254 1.00 54.41 103 LEU A C 1
ATOM 857 O O . LEU A 1 103 ? -7.680 -3.352 -11.791 1.00 54.41 103 LEU A O 1
#

Foldseek 3Di:
DDPLVQLVVLLVCLVVVVDALVRSLVSCLVCQVVLPVQFQEPDRSNVVSNVQLVCLVPPHDRVCSSVSSSLNSVQSSVRNVPPPDYDDRDPPDPSCVVCVPPD

Radius of gyration: 12.75 Å; chains: 1; bounding box: 33×25×32 Å

Secondary structure (DSSP, 8-state):
--HHHHHHHHHHHHHTTSS-HHHHHHHHHHHHHHHTTTSEESS-HHHHHHHHHHHHHHHS-HHHHHHHHHHHHHHHHHHHHHTTSEE---TT-HHHHHHTTT-

pLDDT: mean 90.53, std 9.43, range [47.75, 98.44]

Organism: NCBI:txid34059